Protein AF-A0A1X7U0Q4-F1 (afdb_monomer)

Sequence (90 aa):
RPNITRDDILIKVTCSEVVITGNIDKDATLTVEVKNSSNVTIYKENGLTLPYSINGSVFNPRNEYQLTAVATNKAGDSNPLTYDLNFDVN

Secondary structure (DSSP, 8-state):
-----TTTEEEEE-SSEEEEEE---TT-EEEEEEEETT--EEEEEEEE-SSEEEEGGGS-TTS-EEEEEEEE-TT--EEEEEEEE-----

Structure (mmCIF, N/CA/C/O backbone):
data_AF-A0A1X7U0Q4-F1
#
_entry.id   AF-A0A1X7U0Q4-F1
#
loop_
_atom_site.group_PDB
_atom_site.id
_atom_site.type_symbol
_atom_site.label_atom_id
_atom_site.label_alt_id
_atom_site.label_comp_id
_atom_site.label_asym_id
_atom_site.label_entity_id
_atom_site.label_seq_id
_atom_site.pdbx_PDB_ins_code
_atom_site.Cartn_x
_atom_site.Cartn_y
_atom_site.Cartn_z
_atom_site.occupancy
_atom_site.B_iso_or_equiv
_atom_site.auth_seq_id
_atom_site.auth_comp_id
_atom_site.auth_asym_id
_atom_site.auth_atom_id
_atom_site.pdbx_PDB_model_num
ATOM 1 N N . ARG A 1 1 ? 7.559 2.366 -19.227 1.00 53.22 1 ARG A N 1
ATOM 2 C CA . ARG A 1 1 ? 6.655 2.620 -18.088 1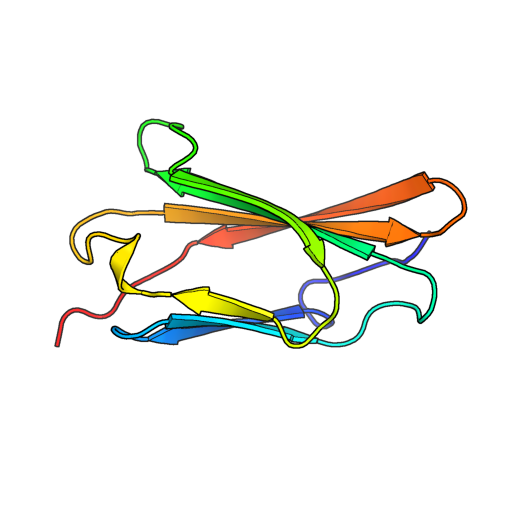.00 53.22 1 ARG A CA 1
ATOM 3 C C . ARG A 1 1 ? 5.918 1.339 -17.748 1.00 53.22 1 ARG A C 1
ATOM 5 O O . ARG A 1 1 ? 5.125 0.923 -18.588 1.00 53.22 1 ARG A O 1
ATOM 12 N N . PRO A 1 2 ? 6.183 0.711 -16.588 1.00 55.81 2 PRO A N 1
ATOM 13 C CA . PRO A 1 2 ? 5.274 -0.294 -16.065 1.00 55.81 2 PRO A CA 1
ATOM 14 C C . PRO A 1 2 ? 3.968 0.457 -15.814 1.00 55.81 2 PRO A C 1
ATOM 16 O O . PRO A 1 2 ? 3.878 1.313 -14.933 1.00 55.81 2 PRO A O 1
ATOM 19 N N . ASN A 1 3 ? 2.996 0.267 -16.695 1.00 61.16 3 ASN A N 1
ATOM 20 C CA . ASN A 1 3 ? 1.721 0.950 -16.583 1.00 61.16 3 ASN A CA 1
ATOM 21 C C . ASN A 1 3 ? 0.877 0.107 -15.633 1.00 61.16 3 ASN A C 1
ATOM 23 O O . ASN A 1 3 ? 0.042 -0.660 -16.084 1.00 61.16 3 ASN A O 1
ATOM 27 N N . ILE A 1 4 ? 1.155 0.194 -14.327 1.00 69.06 4 ILE A N 1
ATOM 28 C CA . ILE A 1 4 ? 0.273 -0.444 -13.352 1.00 69.06 4 ILE A CA 1
ATOM 29 C C . ILE A 1 4 ? -1.022 0.357 -13.285 1.00 69.06 4 ILE A C 1
ATOM 31 O O . ILE A 1 4 ? -1.016 1.578 -13.110 1.00 69.06 4 ILE A O 1
ATOM 35 N N . THR A 1 5 ? -2.131 -0.329 -13.477 1.00 74.06 5 THR A N 1
ATOM 36 C CA . THR A 1 5 ? -3.484 0.203 -13.392 1.00 74.06 5 THR A CA 1
ATOM 37 C C . THR A 1 5 ? -4.195 -0.414 -12.192 1.00 74.06 5 THR A C 1
ATOM 39 O O . THR A 1 5 ? -3.684 -1.326 -11.540 1.00 74.06 5 THR A O 1
ATOM 42 N N . ARG A 1 6 ? -5.396 0.077 -11.878 1.00 73.44 6 ARG A N 1
ATOM 43 C CA . ARG A 1 6 ? -6.230 -0.537 -10.833 1.00 73.44 6 ARG A CA 1
ATOM 44 C C . ARG A 1 6 ? -6.669 -1.963 -11.171 1.00 73.44 6 ARG A C 1
ATOM 46 O O . ARG A 1 6 ? -7.052 -2.683 -10.261 1.00 73.44 6 ARG A O 1
ATOM 53 N N . ASP A 1 7 ? -6.582 -2.367 -12.436 1.00 78.19 7 ASP A N 1
ATOM 54 C CA . ASP A 1 7 ? -6.888 -3.735 -12.853 1.00 78.19 7 ASP A CA 1
ATOM 55 C C . ASP A 1 7 ? -5.701 -4.684 -12.601 1.00 78.19 7 ASP A C 1
ATOM 57 O O . ASP A 1 7 ? -5.881 -5.898 -12.514 1.00 78.19 7 ASP A O 1
ATOM 61 N N . ASP A 1 8 ? -4.491 -4.137 -12.427 1.00 83.12 8 ASP A N 1
ATOM 62 C CA . ASP A 1 8 ? -3.266 -4.912 -12.213 1.00 83.12 8 ASP A CA 1
ATOM 63 C C . ASP A 1 8 ? -2.983 -5.196 -10.737 1.00 83.12 8 ASP A C 1
ATOM 65 O O . ASP A 1 8 ? -2.262 -6.144 -10.435 1.00 83.12 8 ASP A O 1
ATOM 69 N N . ILE A 1 9 ? -3.528 -4.390 -9.817 1.00 87.69 9 ILE A N 1
ATOM 70 C CA . ILE A 1 9 ? -3.331 -4.513 -8.368 1.00 87.69 9 ILE A CA 1
ATOM 71 C C . ILE A 1 9 ? -4.680 -4.664 -7.671 1.00 87.69 9 ILE A C 1
ATOM 73 O O . ILE A 1 9 ? -5.554 -3.810 -7.780 1.00 87.69 9 ILE A O 1
ATOM 77 N N . LEU A 1 10 ? -4.808 -5.715 -6.866 1.00 90.19 10 LEU A N 1
ATOM 78 C CA . LEU A 1 10 ? -5.966 -5.967 -6.021 1.00 90.19 10 LEU A CA 1
ATOM 79 C C . LEU A 1 10 ? -5.570 -5.871 -4.546 1.00 90.19 10 LEU A C 1
ATOM 81 O O . LEU A 1 10 ? -4.645 -6.552 -4.092 1.00 90.19 10 LEU A O 1
ATOM 85 N N . ILE A 1 11 ? -6.324 -5.064 -3.797 1.00 91.19 11 ILE A N 1
ATOM 86 C CA . ILE A 1 11 ? -6.202 -4.928 -2.346 1.00 91.19 11 ILE A CA 1
ATOM 87 C C . ILE A 1 11 ? -7.366 -5.653 -1.681 1.00 91.19 11 ILE A C 1
ATOM 89 O O . ILE A 1 11 ? -8.528 -5.322 -1.910 1.00 91.19 11 ILE A O 1
ATOM 93 N N . LYS A 1 12 ? -7.050 -6.626 -0.827 1.00 92.12 12 LYS A N 1
ATOM 94 C CA . LYS A 1 12 ? -8.018 -7.280 0.051 1.00 92.12 12 LYS A CA 1
ATOM 95 C C . LYS A 1 12 ? -7.733 -6.877 1.488 1.00 92.12 12 LYS A C 1
ATOM 97 O O . LYS A 1 12 ? -6.633 -7.099 1.987 1.00 92.12 12 LYS A O 1
ATOM 102 N N . VAL A 1 13 ? -8.736 -6.329 2.159 1.00 89.81 13 VAL A N 1
ATOM 103 C CA . VAL A 1 13 ? -8.652 -5.953 3.571 1.00 89.81 13 VAL A CA 1
ATOM 104 C C . VAL A 1 13 ? -9.426 -6.968 4.403 1.00 89.81 13 VAL A C 1
ATOM 106 O O . VAL A 1 13 ? -10.530 -7.373 4.046 1.00 89.81 13 VAL A O 1
ATOM 109 N N . THR A 1 14 ? -8.821 -7.415 5.497 1.00 87.88 14 THR A N 1
ATOM 110 C CA . THR A 1 14 ? -9.439 -8.266 6.518 1.00 87.88 14 THR A CA 1
ATOM 111 C C . THR A 1 14 ? -9.071 -7.727 7.899 1.00 87.88 14 THR A C 1
ATOM 113 O O . THR A 1 14 ? -8.155 -6.915 8.025 1.00 87.88 14 THR A O 1
ATOM 116 N N . CYS A 1 15 ? -9.715 -8.219 8.959 1.00 80.25 15 CYS A N 1
ATOM 117 C CA . CYS A 1 15 ? -9.338 -7.846 10.327 1.00 80.25 15 CYS A CA 1
ATOM 118 C C . CYS A 1 15 ? -7.904 -8.271 10.700 1.00 80.25 15 CYS A C 1
ATOM 120 O O . CYS A 1 15 ? -7.311 -7.692 11.605 1.00 80.25 15 CYS A O 1
ATOM 122 N N . SER A 1 16 ? -7.351 -9.290 10.036 1.00 86.94 16 SER A N 1
ATOM 123 C CA . SER A 1 16 ? -6.032 -9.853 10.349 1.00 86.94 16 SER A CA 1
ATOM 124 C C . SER A 1 1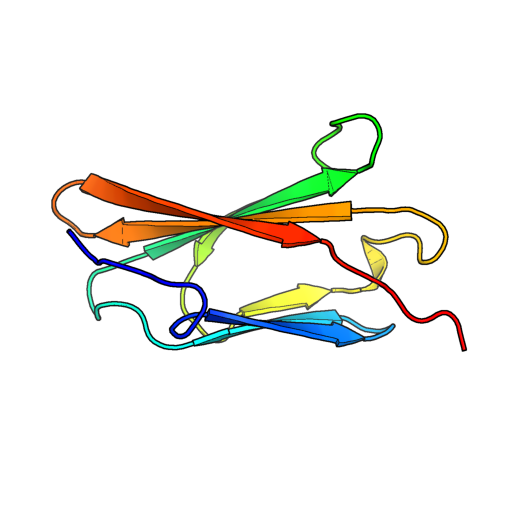6 ? -4.906 -9.330 9.467 1.00 86.94 16 SER A C 1
ATOM 126 O O . SER A 1 16 ? -3.750 -9.416 9.868 1.00 86.94 16 SER A O 1
ATOM 128 N N . GLU A 1 17 ? -5.210 -8.820 8.275 1.00 92.62 17 GLU A N 1
ATOM 129 C CA . GLU A 1 17 ? -4.204 -8.374 7.310 1.00 92.62 17 GLU A CA 1
ATOM 130 C C . GLU A 1 17 ? -4.790 -7.530 6.173 1.00 92.62 17 GLU A C 1
ATOM 132 O O . GLU A 1 17 ? -5.962 -7.662 5.806 1.00 92.62 17 GLU A O 1
ATOM 137 N N . VAL A 1 18 ? -3.921 -6.715 5.574 1.00 93.75 18 VAL A N 1
ATOM 138 C CA . VAL A 1 18 ? -4.116 -6.114 4.250 1.00 93.75 18 VAL A CA 1
ATOM 139 C C . VAL A 1 18 ? -3.251 -6.887 3.266 1.00 93.75 18 VAL A C 1
ATOM 141 O O . VAL A 1 18 ? -2.026 -6.867 3.376 1.00 93.75 18 VAL A O 1
ATOM 144 N N . VAL A 1 19 ? -3.878 -7.560 2.305 1.00 95.06 19 VAL A N 1
ATOM 145 C CA . VAL A 1 19 ? -3.194 -8.348 1.278 1.00 95.06 19 VAL A CA 1
ATOM 146 C C . VAL A 1 19 ? -3.196 -7.582 -0.035 1.00 95.06 19 VAL A C 1
ATOM 148 O O . VAL A 1 19 ? -4.242 -7.162 -0.531 1.00 95.06 19 VAL A O 1
ATOM 151 N N . ILE A 1 20 ? -2.010 -7.435 -0.605 1.00 94.19 20 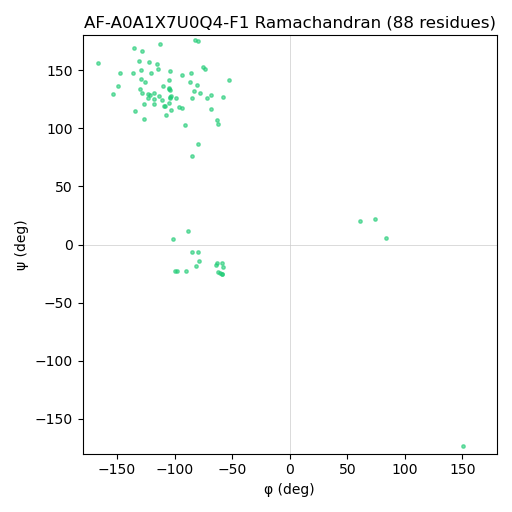ILE A N 1
ATOM 152 C CA . ILE A 1 20 ? -1.745 -6.792 -1.883 1.00 94.19 20 ILE A CA 1
ATOM 153 C C . ILE A 1 20 ? -1.358 -7.896 -2.856 1.00 94.19 20 ILE A C 1
ATOM 155 O O . ILE A 1 20 ? -0.373 -8.613 -2.662 1.00 94.19 20 ILE A O 1
ATOM 159 N N . THR A 1 21 ? -2.146 -8.042 -3.908 1.00 92.56 21 THR A N 1
ATOM 160 C CA . THR A 1 21 ? -1.911 -9.011 -4.982 1.00 92.56 21 THR A CA 1
ATOM 161 C C . THR A 1 21 ? -1.968 -8.303 -6.322 1.00 92.56 21 THR A C 1
ATOM 163 O O . THR A 1 21 ? -2.411 -7.158 -6.398 1.00 92.56 21 THR A O 1
ATOM 166 N N . GLY A 1 22 ? -1.504 -8.962 -7.377 1.00 88.44 22 GLY A N 1
ATOM 167 C CA . GLY A 1 22 ? -1.523 -8.372 -8.703 1.00 88.44 22 GLY A CA 1
ATOM 168 C C . GLY A 1 22 ? -0.406 -8.868 -9.600 1.00 88.44 22 GLY A C 1
ATOM 169 O O . GLY A 1 22 ? 0.359 -9.756 -9.220 1.00 88.44 22 GLY A O 1
ATOM 170 N N . ASN A 1 23 ? -0.311 -8.249 -10.772 1.00 84.62 23 ASN A N 1
ATOM 171 C CA . ASN A 1 23 ? 0.746 -8.478 -11.743 1.00 84.62 23 ASN A CA 1
ATOM 172 C C . ASN A 1 23 ? 1.535 -7.184 -11.942 1.00 84.62 23 ASN A C 1
ATOM 174 O O . ASN A 1 23 ? 0.988 -6.160 -12.338 1.00 84.62 23 ASN A O 1
ATOM 178 N N . ILE A 1 24 ? 2.835 -7.241 -11.675 1.00 84.25 24 ILE A N 1
ATOM 179 C CA . ILE A 1 24 ? 3.784 -6.179 -12.021 1.00 84.25 24 ILE A CA 1
ATOM 180 C C . ILE A 1 24 ? 4.876 -6.771 -12.908 1.00 84.25 24 ILE A C 1
ATOM 182 O O . ILE A 1 24 ? 5.111 -7.982 -12.880 1.00 84.25 24 ILE A O 1
ATOM 186 N N . ASP A 1 25 ? 5.544 -5.925 -13.692 1.00 82.50 25 ASP A N 1
ATOM 187 C CA . ASP A 1 25 ? 6.688 -6.345 -14.504 1.00 82.50 25 ASP A CA 1
ATOM 188 C C . ASP A 1 25 ? 7.732 -7.068 -13.633 1.00 82.50 25 ASP A C 1
ATOM 190 O O . ASP A 1 25 ? 7.989 -6.684 -12.492 1.00 82.50 25 ASP A O 1
ATOM 194 N N . LYS A 1 26 ? 8.354 -8.127 -14.166 1.00 78.94 26 LYS A N 1
ATOM 195 C CA . LYS A 1 26 ? 9.256 -9.022 -13.410 1.00 78.94 26 LYS A CA 1
ATOM 196 C C . LYS A 1 26 ? 10.464 -8.306 -12.785 1.00 78.94 26 LYS A C 1
ATOM 198 O O . LYS A 1 26 ? 11.052 -8.809 -11.832 1.00 78.94 26 LYS A O 1
ATOM 203 N N . ASP A 1 27 ? 10.872 -7.177 -13.349 1.00 83.44 27 ASP A N 1
ATOM 204 C CA . ASP A 1 27 ? 11.976 -6.338 -12.884 1.00 83.44 27 ASP A CA 1
ATOM 205 C C . ASP A 1 27 ? 11.509 -5.099 -12.101 1.00 83.44 27 ASP A C 1
ATOM 207 O O . ASP A 1 27 ? 12.337 -4.260 -11.737 1.00 83.44 27 ASP A O 1
ATOM 211 N N . ALA A 1 28 ? 10.205 -4.971 -11.842 1.00 85.69 28 ALA A N 1
ATOM 212 C CA . ALA A 1 28 ? 9.656 -3.922 -11.005 1.00 85.69 28 ALA A CA 1
ATOM 213 C C . ALA A 1 28 ? 9.679 -4.311 -9.524 1.00 85.69 28 ALA A C 1
ATOM 215 O O . ALA A 1 28 ? 9.510 -5.468 -9.144 1.00 85.69 28 ALA A O 1
ATOM 216 N N . THR A 1 29 ? 9.860 -3.303 -8.680 1.00 89.12 29 THR A N 1
ATOM 217 C CA . THR A 1 29 ? 9.709 -3.419 -7.227 1.00 89.12 29 THR A CA 1
ATOM 218 C C . THR A 1 29 ? 8.536 -2.576 -6.764 1.00 89.12 29 THR A C 1
ATOM 220 O O . THR A 1 29 ? 8.204 -1.566 -7.391 1.00 89.12 29 THR A O 1
ATOM 223 N N . LEU A 1 30 ? 7.905 -2.991 -5.670 1.00 91.25 30 LEU A N 1
ATOM 224 C CA . LEU A 1 30 ? 6.776 -2.285 -5.090 1.00 91.25 30 LEU A CA 1
ATOM 225 C C . LEU A 1 30 ? 7.202 -1.512 -3.835 1.00 91.25 30 LEU A C 1
ATOM 227 O O . LEU A 1 30 ? 7.852 -2.047 -2.936 1.00 91.25 30 LEU A O 1
ATOM 231 N N . THR A 1 31 ? 6.790 -0.253 -3.764 1.00 94.00 31 THR A N 1
ATOM 232 C CA . THR A 1 31 ? 6.764 0.536 -2.532 1.00 94.00 31 THR A CA 1
ATOM 233 C C . THR A 1 31 ? 5.326 0.654 -2.059 1.00 94.00 31 THR A C 1
ATOM 235 O O . THR A 1 31 ? 4.433 0.950 -2.853 1.00 94.00 31 THR A O 1
ATOM 238 N N . VAL A 1 32 ? 5.103 0.450 -0.764 1.00 95.25 32 VAL A N 1
ATOM 239 C CA . VAL A 1 32 ? 3.795 0.619 -0.129 1.00 95.25 32 VAL A CA 1
ATOM 240 C C . VAL A 1 32 ? 3.925 1.618 1.005 1.00 95.25 32 VAL A C 1
ATOM 242 O O . VAL A 1 32 ? 4.795 1.487 1.861 1.00 95.25 32 VAL A O 1
ATOM 245 N N . GLU A 1 33 ? 3.044 2.610 1.023 1.00 96.81 33 GLU A N 1
ATOM 246 C CA . GLU A 1 33 ? 2.904 3.581 2.104 1.00 96.81 33 GLU A CA 1
ATOM 247 C C . GLU A 1 33 ? 1.441 3.629 2.537 1.00 96.81 33 GLU A C 1
ATOM 249 O O . GLU A 1 33 ? 0.557 3.768 1.696 1.00 96.81 33 GLU A O 1
ATOM 254 N N . VAL A 1 34 ? 1.177 3.534 3.840 1.00 96.31 34 VAL A N 1
ATOM 255 C CA . VAL A 1 34 ? -0.167 3.709 4.395 1.00 96.31 34 VAL A CA 1
ATOM 256 C C . VAL A 1 34 ? -0.185 4.898 5.339 1.00 96.31 34 VAL A C 1
ATOM 258 O O . VAL A 1 34 ? 0.655 5.010 6.239 1.00 96.31 34 VAL A O 1
ATOM 261 N N . LYS A 1 35 ? -1.169 5.774 5.143 1.00 96.25 35 LYS A N 1
ATOM 262 C CA . LYS A 1 35 ? -1.422 6.943 5.984 1.00 96.25 35 LYS A CA 1
ATOM 263 C C . LYS A 1 35 ? -2.810 6.878 6.593 1.00 96.25 35 LYS A C 1
ATOM 265 O O . LYS A 1 35 ? -3.727 6.339 5.982 1.00 96.25 35 LYS A O 1
ATOM 270 N N . ASN A 1 36 ? -2.960 7.419 7.795 1.00 94.00 36 ASN A N 1
ATOM 271 C CA . ASN A 1 36 ? -4.276 7.632 8.397 1.00 94.00 36 ASN A CA 1
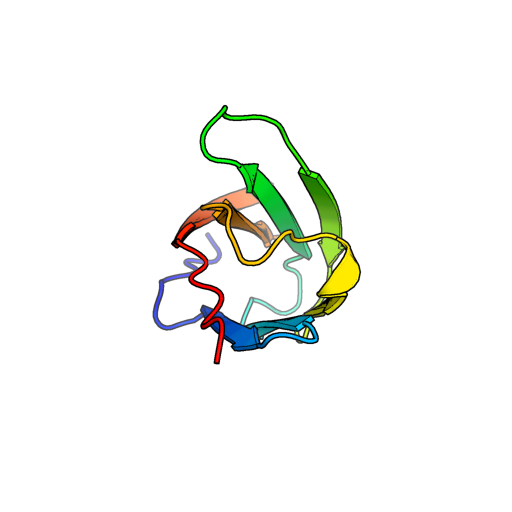ATOM 272 C C . ASN A 1 36 ? -4.926 8.932 7.886 1.00 94.00 36 ASN A C 1
ATOM 274 O O . ASN A 1 36 ? -4.291 9.719 7.182 1.00 94.00 36 ASN A O 1
ATOM 278 N N . SER A 1 37 ? -6.166 9.197 8.300 1.00 92.06 37 SER A N 1
ATOM 279 C CA . SER A 1 37 ? -6.906 10.430 7.971 1.00 92.06 37 SER A CA 1
ATOM 280 C C . SER A 1 37 ? -6.218 11.736 8.402 1.00 92.06 37 SER A C 1
ATOM 282 O O . SER A 1 37 ? -6.503 12.798 7.857 1.00 92.06 37 SER A O 1
ATOM 284 N N . SER A 1 38 ? -5.272 11.678 9.346 1.00 94.19 38 SER A N 1
ATOM 285 C CA . SER A 1 38 ? -4.431 12.817 9.751 1.00 94.19 38 SER A CA 1
ATOM 286 C C . SER A 1 38 ? -3.146 12.948 8.921 1.00 94.19 38 SER A C 1
ATOM 288 O O . SER A 1 38 ? -2.247 13.698 9.296 1.0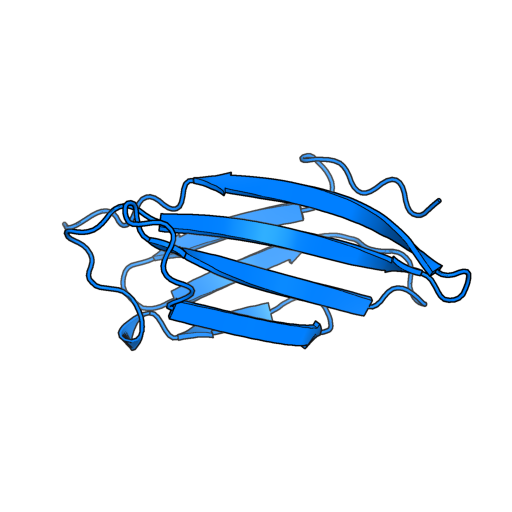0 94.19 38 SER A O 1
ATOM 290 N N . ASN A 1 39 ? -3.035 12.213 7.808 1.00 93.88 39 ASN A N 1
ATOM 291 C CA . ASN A 1 39 ? -1.875 12.172 6.914 1.00 93.88 39 ASN A CA 1
ATOM 292 C C . ASN A 1 39 ? -0.576 11.674 7.591 1.00 93.88 39 ASN A C 1
ATOM 294 O O . ASN A 1 39 ? 0.526 11.919 7.099 1.00 93.88 39 ASN A O 1
ATOM 298 N N . VAL A 1 40 ? -0.693 10.961 8.718 1.00 95.06 40 VAL A N 1
ATOM 299 C CA . VAL A 1 40 ? 0.439 10.348 9.425 1.00 95.06 40 VAL A CA 1
ATOM 300 C C . VAL A 1 40 ? 0.732 8.989 8.803 1.00 95.06 40 VAL A C 1
ATOM 302 O O . VAL A 1 40 ? -0.156 8.138 8.731 1.00 95.06 40 VAL A O 1
ATOM 305 N N . THR A 1 41 ? 1.981 8.767 8.388 1.00 96.06 41 THR A N 1
ATOM 306 C CA . THR A 1 41 ? 2.445 7.463 7.900 1.00 96.06 41 THR A CA 1
ATOM 307 C C . THR A 1 41 ? 2.481 6.458 9.044 1.00 96.06 41 THR A C 1
ATOM 309 O O . THR A 1 41 ? 3.250 6.612 9.989 1.00 96.06 41 THR A O 1
ATOM 312 N N . ILE A 1 42 ? 1.659 5.418 8.936 1.00 95.19 42 ILE A N 1
ATOM 313 C CA . ILE A 1 42 ? 1.598 4.313 9.902 1.00 95.19 42 ILE A CA 1
ATOM 314 C C . ILE A 1 42 ? 2.378 3.085 9.429 1.00 95.19 42 ILE A C 1
ATOM 316 O O . ILE A 1 42 ? 2.790 2.263 10.240 1.00 95.19 42 ILE A O 1
ATOM 320 N N . TYR A 1 43 ? 2.587 2.966 8.118 1.00 95.56 43 TYR A N 1
ATOM 321 C CA . TYR A 1 43 ? 3.299 1.857 7.511 1.00 95.56 43 TYR A CA 1
ATOM 322 C C . TYR A 1 43 ? 4.022 2.327 6.252 1.00 95.56 43 TYR A C 1
ATOM 324 O O . TYR A 1 43 ? 3.448 3.071 5.453 1.00 95.56 43 TYR A O 1
ATOM 332 N N . LYS A 1 44 ? 5.271 1.898 6.064 1.00 96.62 44 LYS A N 1
ATOM 333 C CA . LYS A 1 44 ? 6.026 2.151 4.839 1.00 96.62 44 LYS A CA 1
ATOM 334 C C . LYS A 1 44 ? 7.072 1.076 4.621 1.00 96.62 44 LYS A C 1
ATOM 336 O O . LYS A 1 44 ? 7.883 0.838 5.506 1.00 96.62 44 LYS A O 1
ATOM 341 N N . GLU A 1 45 ? 7.087 0.507 3.426 1.00 96.38 45 GLU A N 1
ATOM 342 C CA . GLU A 1 45 ? 8.025 -0.544 3.046 1.00 96.38 45 GLU A CA 1
ATOM 343 C C . GLU A 1 45 ? 8.366 -0.425 1.557 1.00 96.38 45 GLU A C 1
ATOM 345 O O . GLU A 1 45 ? 7.546 0.032 0.754 1.00 96.38 45 GLU A O 1
ATOM 350 N N . ASN A 1 46 ? 9.592 -0.792 1.185 1.00 94.25 46 ASN A N 1
ATOM 351 C CA . ASN A 1 46 ? 10.120 -0.628 -0.170 1.00 94.25 46 ASN A CA 1
ATOM 352 C C . ASN A 1 46 ? 10.747 -1.931 -0.662 1.00 94.25 46 ASN A C 1
ATOM 354 O O . ASN A 1 46 ? 11.194 -2.746 0.137 1.00 94.25 46 ASN A O 1
ATOM 358 N N . GLY A 1 47 ? 10.860 -2.093 -1.982 1.00 90.56 47 GLY A N 1
ATOM 359 C CA . GLY A 1 47 ? 11.527 -3.268 -2.550 1.00 90.56 47 GLY A CA 1
ATOM 360 C C . GLY A 1 47 ? 10.693 -4.547 -2.442 1.00 90.56 47 GLY A C 1
ATOM 361 O O . GLY A 1 47 ? 11.243 -5.645 -2.472 1.00 90.56 47 GLY A O 1
ATOM 362 N N . LEU A 1 48 ? 9.376 -4.408 -2.294 1.00 91.31 48 LEU A N 1
ATOM 363 C CA . LEU A 1 48 ? 8.458 -5.521 -2.120 1.00 91.31 48 LEU A CA 1
ATOM 364 C C . LEU A 1 48 ? 8.223 -6.267 -3.435 1.00 91.31 48 LEU A C 1
ATOM 366 O O . LEU A 1 48 ? 8.279 -5.689 -4.524 1.00 91.31 48 LEU A O 1
ATOM 370 N N . THR A 1 49 ? 7.895 -7.549 -3.302 1.00 89.19 49 THR A N 1
ATOM 371 C CA . THR A 1 49 ? 7.380 -8.395 -4.385 1.00 89.19 49 THR A CA 1
ATOM 372 C C . THR A 1 49 ? 5.953 -8.815 -4.053 1.00 89.19 49 THR A C 1
ATOM 374 O O . THR A 1 49 ? 5.559 -8.810 -2.888 1.00 89.19 49 THR A O 1
ATOM 377 N N . LEU A 1 50 ? 5.160 -9.128 -5.078 1.00 88.62 50 LEU A N 1
ATOM 378 C CA . LEU A 1 50 ? 3.785 -9.593 -4.908 1.00 88.62 50 LEU A CA 1
ATOM 379 C C . LEU A 1 50 ? 3.729 -11.133 -4.889 1.00 88.62 50 LEU A C 1
ATOM 381 O O . LEU A 1 50 ? 4.483 -11.766 -5.631 1.00 88.62 50 LEU A O 1
ATOM 385 N N . PRO A 1 51 ? 2.816 -11.744 -4.110 1.00 93.25 51 PRO A N 1
ATOM 386 C CA . PRO A 1 51 ? 1.885 -11.098 -3.184 1.00 93.25 51 PRO A CA 1
ATOM 387 C C . PRO A 1 51 ? 2.591 -10.584 -1.921 1.00 93.25 51 PRO A C 1
ATOM 389 O O . PRO A 1 51 ? 3.586 -11.154 -1.478 1.00 93.25 51 PRO A O 1
ATOM 392 N N . TYR A 1 52 ? 2.044 -9.528 -1.324 1.00 94.44 52 TYR A N 1
ATOM 393 C CA . TYR A 1 52 ? 2.547 -8.952 -0.079 1.00 94.44 52 TYR A CA 1
ATOM 394 C C . TYR A 1 52 ? 1.423 -8.786 0.939 1.00 94.44 52 TYR A C 1
ATOM 396 O O . TYR A 1 52 ? 0.313 -8.414 0.560 1.00 94.44 52 TYR A O 1
ATOM 404 N N . SER A 1 53 ? 1.695 -9.020 2.223 1.00 95.19 53 SER A N 1
ATOM 405 C CA . SER A 1 53 ? 0.728 -8.772 3.292 1.00 95.19 53 SER A CA 1
ATOM 406 C C . SER A 1 53 ? 1.289 -7.859 4.374 1.00 95.19 53 SER A C 1
ATOM 408 O O . SER A 1 53 ? 2.449 -7.949 4.773 1.00 95.19 53 SER A O 1
ATOM 410 N N . ILE A 1 54 ? 0.433 -6.960 4.855 1.00 95.12 54 ILE A N 1
ATOM 411 C CA . ILE A 1 54 ? 0.687 -6.129 6.027 1.00 95.12 54 ILE A CA 1
ATOM 412 C C . ILE A 1 54 ? -0.133 -6.714 7.171 1.00 95.12 54 ILE A C 1
ATOM 414 O O . ILE A 1 54 ? -1.349 -6.866 7.042 1.00 95.12 54 ILE A O 1
ATOM 418 N N . ASN A 1 55 ? 0.520 -7.013 8.295 1.00 93.06 55 ASN A N 1
ATOM 419 C CA . ASN A 1 55 ? -0.160 -7.513 9.486 1.00 93.06 55 ASN A CA 1
ATOM 420 C C . ASN A 1 55 ? -1.230 -6.513 9.954 1.00 93.06 55 ASN A C 1
ATOM 422 O O . ASN A 1 55 ? -0.932 -5.345 10.187 1.00 93.06 55 ASN A O 1
ATOM 426 N N . GLY A 1 56 ? -2.462 -6.989 10.130 1.00 88.88 56 GLY A N 1
ATOM 427 C CA . GLY A 1 56 ? -3.628 -6.211 10.537 1.00 88.88 56 GLY A CA 1
ATOM 428 C C . GLY A 1 56 ? -3.464 -5.500 11.879 1.00 88.88 56 GLY A C 1
ATOM 429 O O . GLY A 1 56 ? -4.069 -4.454 12.092 1.00 88.88 56 GLY A O 1
ATOM 430 N N . SER A 1 57 ? -2.595 -6.007 12.761 1.00 90.19 57 SER A N 1
ATOM 431 C CA . SER A 1 57 ? -2.357 -5.435 14.092 1.00 90.19 57 SER A CA 1
ATOM 432 C C . SER A 1 57 ? -1.780 -4.017 14.068 1.00 90.19 57 SER A C 1
ATOM 434 O O . SER A 1 57 ? -1.775 -3.352 15.101 1.00 90.19 57 SER A O 1
ATOM 436 N N . VAL A 1 58 ? -1.257 -3.556 12.925 1.00 90.31 58 VAL A N 1
ATOM 437 C CA . VAL A 1 58 ? -0.775 -2.172 12.766 1.00 90.31 58 VAL A CA 1
ATOM 438 C C . VAL A 1 58 ? -1.918 -1.174 12.548 1.00 90.31 58 VAL A C 1
ATOM 440 O O . VAL A 1 58 ? -1.710 0.033 12.674 1.00 90.31 58 VAL A O 1
ATOM 443 N N . PHE A 1 59 ? -3.121 -1.658 12.232 1.00 89.94 59 PHE A N 1
ATOM 444 C CA . PHE A 1 59 ? -4.289 -0.832 11.956 1.00 8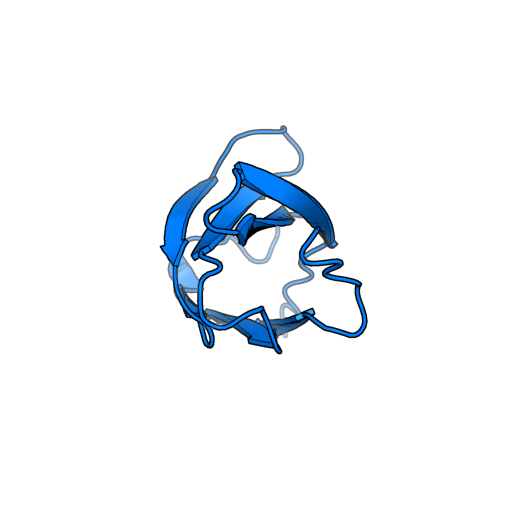9.94 59 PHE A CA 1
ATOM 445 C C . PHE A 1 59 ? -5.259 -0.855 13.135 1.00 89.94 59 PHE A C 1
ATOM 447 O O . PHE A 1 59 ? -5.497 -1.880 13.769 1.00 89.94 59 PHE A O 1
ATOM 454 N N . ASN A 1 60 ? -5.858 0.298 13.413 1.00 87.69 60 ASN A N 1
ATOM 455 C CA . ASN A 1 60 ? -7.024 0.389 14.275 1.00 87.69 60 ASN A CA 1
ATOM 456 C C . ASN A 1 60 ? -8.269 0.327 13.379 1.00 87.69 60 ASN A C 1
ATOM 458 O O . ASN A 1 60 ? -8.459 1.255 12.595 1.00 87.69 60 ASN A O 1
ATOM 462 N N . PRO A 1 61 ? -9.141 -0.689 13.504 1.00 82.31 61 PRO A N 1
ATOM 463 C CA . PRO A 1 61 ? -10.307 -0.843 12.629 1.00 82.31 61 PRO A CA 1
ATOM 464 C C . PRO A 1 61 ? -11.293 0.335 12.648 1.00 82.31 61 PRO A C 1
ATOM 466 O O . PRO A 1 61 ? -12.135 0.442 11.769 1.00 82.31 61 PRO A O 1
ATOM 469 N N . ARG A 1 62 ? -11.217 1.220 13.653 1.00 84.00 62 ARG A N 1
ATOM 470 C CA . ARG A 1 62 ? -12.067 2.419 13.756 1.00 84.00 62 ARG A CA 1
ATOM 471 C C . ARG A 1 62 ? -11.542 3.622 12.971 1.00 84.00 62 ARG A C 1
ATOM 473 O O . ARG A 1 62 ? -12.202 4.656 12.957 1.00 84.00 62 ARG A O 1
ATOM 480 N N . ASN A 1 63 ? -10.350 3.518 12.395 1.00 88.38 63 ASN A N 1
ATOM 481 C CA . ASN A 1 63 ? -9.711 4.602 11.666 1.00 88.38 63 ASN A CA 1
ATOM 482 C C . ASN A 1 63 ? -9.802 4.375 10.158 1.00 88.38 63 ASN A C 1
ATOM 484 O O . ASN A 1 63 ? -9.740 3.249 9.673 1.00 88.38 63 ASN A O 1
ATOM 488 N N . GLU A 1 64 ? -9.849 5.480 9.424 1.00 90.69 64 GLU A N 1
ATOM 489 C CA . GLU A 1 64 ? 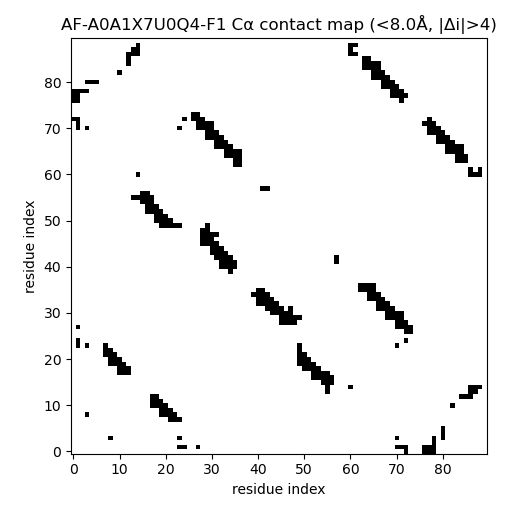-9.726 5.491 7.972 1.00 90.69 64 GLU A CA 1
ATOM 490 C C . GLU A 1 64 ? -8.251 5.545 7.564 1.00 90.69 64 GLU A C 1
ATOM 492 O O . GLU A 1 64 ? -7.444 6.276 8.162 1.00 90.69 64 GLU A O 1
ATOM 497 N N . TYR A 1 65 ? -7.907 4.792 6.518 1.00 94.19 65 TYR A N 1
ATOM 498 C CA . TYR A 1 65 ? -6.551 4.714 5.994 1.00 94.19 65 TYR A CA 1
ATOM 499 C C . TYR A 1 65 ? -6.525 4.783 4.470 1.00 94.19 65 TYR A C 1
ATOM 501 O O . TYR A 1 65 ? -7.403 4.252 3.796 1.00 94.19 65 TYR A O 1
ATOM 509 N N . GLN A 1 66 ? -5.457 5.370 3.936 1.00 96.00 66 GLN A N 1
ATOM 510 C CA . GLN A 1 66 ? -5.141 5.362 2.513 1.00 96.00 66 GLN A CA 1
ATOM 511 C C . GLN A 1 66 ? -3.823 4.647 2.272 1.00 9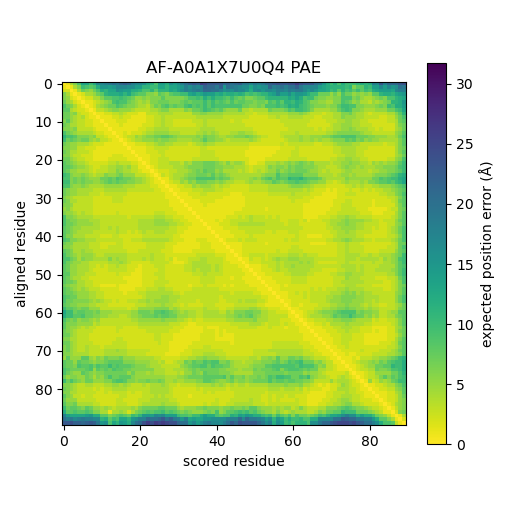6.00 66 GLN A C 1
ATOM 513 O O . GLN A 1 66 ? -2.793 5.009 2.845 1.00 96.00 66 GLN A O 1
ATOM 518 N N . LEU A 1 67 ? -3.859 3.649 1.396 1.00 95.69 67 LEU A N 1
ATOM 519 C CA . LEU A 1 67 ? -2.698 2.923 0.913 1.00 95.69 67 LEU A CA 1
ATOM 520 C C . LEU A 1 67 ? -2.287 3.479 -0.444 1.00 95.69 67 LEU A C 1
ATOM 522 O O . LEU A 1 67 ? -3.086 3.514 -1.374 1.00 95.69 67 LEU A O 1
ATOM 526 N N . THR A 1 68 ? -1.025 3.868 -0.571 1.00 95.38 68 THR A N 1
ATOM 527 C CA . THR A 1 68 ? -0.392 4.187 -1.849 1.00 95.38 68 THR A CA 1
ATOM 528 C C . THR A 1 68 ? 0.600 3.088 -2.205 1.00 95.38 68 THR A C 1
ATOM 530 O O . THR A 1 68 ? 1.559 2.843 -1.475 1.00 95.38 68 THR A O 1
ATOM 533 N N . ALA A 1 69 ? 0.356 2.433 -3.333 1.00 92.62 69 ALA A N 1
ATOM 534 C CA . ALA A 1 69 ? 1.207 1.424 -3.942 1.00 92.62 69 ALA A CA 1
ATOM 535 C C . ALA A 1 69 ? 1.929 2.040 -5.146 1.00 92.62 69 ALA A C 1
ATOM 537 O O . ALA A 1 69 ? 1.287 2.610 -6.025 1.00 92.62 69 ALA A O 1
ATOM 538 N N . VAL A 1 70 ? 3.254 1.934 -5.204 1.00 91.38 70 VAL A N 1
ATOM 539 C CA . VAL A 1 70 ? 4.071 2.476 -6.298 1.00 91.38 70 VAL A CA 1
ATOM 540 C C . VAL A 1 70 ? 4.941 1.364 -6.861 1.00 91.38 70 VAL A C 1
ATOM 542 O O . VAL A 1 70 ? 5.895 0.941 -6.209 1.00 91.38 70 VAL A O 1
ATOM 545 N N . ALA A 1 71 ? 4.632 0.888 -8.066 1.00 88.62 71 ALA A N 1
ATOM 546 C CA . ALA A 1 71 ? 5.543 0.004 -8.788 1.00 88.62 71 ALA A CA 1
ATOM 547 C C . ALA A 1 71 ? 6.590 0.840 -9.524 1.00 88.62 71 ALA A C 1
ATOM 549 O O . ALA A 1 71 ? 6.240 1.799 -10.213 1.00 88.62 71 ALA A O 1
ATOM 550 N N . THR A 1 72 ? 7.859 0.463 -9.388 1.00 87.75 72 THR A N 1
ATOM 551 C CA . THR A 1 72 ? 8.995 1.128 -10.038 1.00 87.75 72 THR A CA 1
ATOM 552 C C . THR A 1 72 ? 9.817 0.098 -10.803 1.00 87.75 72 THR A C 1
ATOM 554 O O . THR A 1 72 ? 10.302 -0.855 -10.192 1.00 87.75 72 THR A O 1
ATOM 557 N N . ASN A 1 73 ? 9.977 0.264 -12.121 1.00 83.75 73 ASN A N 1
ATOM 558 C CA . ASN A 1 73 ? 10.832 -0.623 -12.926 1.00 83.75 73 ASN A CA 1
ATOM 559 C C . ASN A 1 73 ? 12.322 -0.267 -12.794 1.00 83.75 73 ASN A C 1
ATOM 561 O O . ASN A 1 73 ? 12.696 0.757 -12.219 1.00 83.75 73 ASN A O 1
ATOM 565 N N . LYS A 1 74 ? 13.193 -1.074 -13.410 1.00 79.81 74 LYS A N 1
ATOM 566 C CA . LYS A 1 74 ? 14.646 -0.841 -13.414 1.00 79.81 74 LYS A CA 1
ATOM 567 C C . LYS A 1 74 ? 15.071 0.484 -14.067 1.00 79.81 74 LYS A C 1
ATOM 569 O O . LYS A 1 74 ? 16.141 0.999 -13.753 1.00 79.81 74 LYS A O 1
ATOM 574 N N . ALA A 1 75 ? 14.257 1.034 -14.969 1.00 82.38 75 ALA A N 1
ATOM 575 C CA . ALA A 1 75 ? 14.507 2.332 -15.597 1.00 82.38 75 ALA A CA 1
ATOM 576 C C . ALA A 1 75 ? 14.124 3.526 -14.697 1.00 82.38 75 ALA A C 1
ATOM 578 O O . ALA A 1 75 ? 14.406 4.665 -15.060 1.00 82.38 75 ALA A O 1
ATOM 579 N N . GLY A 1 76 ? 13.502 3.278 -13.537 1.00 79.00 76 GLY A N 1
ATOM 580 C CA . GLY A 1 76 ? 13.028 4.312 -12.615 1.00 79.00 76 GLY A CA 1
ATOM 581 C C . GLY A 1 76 ? 11.655 4.890 -12.970 1.00 79.00 76 GLY A C 1
ATOM 582 O O . GLY A 1 76 ? 11.201 5.820 -12.306 1.00 79.00 76 GLY A O 1
ATOM 583 N N . ASP A 1 77 ? 10.972 4.347 -13.983 1.00 81.31 77 ASP A N 1
ATOM 584 C CA . ASP A 1 77 ? 9.587 4.715 -14.270 1.00 81.31 77 ASP A CA 1
ATOM 585 C C . ASP A 1 77 ? 8.693 4.197 -13.140 1.00 81.31 77 ASP A C 1
ATOM 587 O O . ASP A 1 77 ? 8.717 3.003 -12.828 1.00 81.31 77 ASP A O 1
ATOM 591 N N . SER A 1 78 ? 7.865 5.079 -12.582 1.00 82.94 78 SER A N 1
ATOM 592 C CA . SER A 1 78 ? 6.915 4.740 -11.524 1.00 82.94 78 SER A CA 1
ATOM 593 C C . SER A 1 78 ? 5.502 5.217 -11.844 1.00 82.94 78 SER A C 1
ATOM 595 O O . SER A 1 78 ? 5.311 6.219 -12.538 1.00 82.94 78 SER A O 1
ATOM 597 N N . ASN A 1 79 ? 4.510 4.489 -11.331 1.00 80.50 79 ASN A N 1
ATOM 598 C CA . ASN A 1 79 ? 3.111 4.904 -11.354 1.00 80.50 79 ASN A CA 1
ATOM 599 C C . ASN A 1 79 ? 2.481 4.658 -9.970 1.00 80.50 79 ASN A C 1
ATOM 601 O O . ASN A 1 79 ? 2.420 3.503 -9.547 1.00 80.50 79 ASN A O 1
ATOM 605 N N . PRO A 1 80 ? 2.070 5.701 -9.227 1.00 88.44 80 PRO A N 1
ATOM 606 C CA . PRO A 1 80 ? 1.406 5.529 -7.941 1.00 88.44 80 PRO A CA 1
ATOM 607 C C . PRO A 1 80 ? -0.084 5.195 -8.110 1.00 88.44 80 PRO A C 1
ATOM 609 O O . PRO A 1 80 ? -0.794 5.831 -8.886 1.00 88.44 80 PRO A O 1
ATOM 612 N N . LEU A 1 81 ? -0.577 4.243 -7.319 1.00 90.12 81 LEU A N 1
ATOM 613 C CA . LEU A 1 81 ? -1.993 3.910 -7.173 1.00 90.12 81 LEU A CA 1
ATOM 614 C C . LEU A 1 81 ? -2.410 4.077 -5.714 1.00 90.12 81 LEU A C 1
ATOM 616 O O . LEU A 1 81 ? -1.780 3.513 -4.821 1.00 90.12 81 LEU A O 1
ATOM 620 N N . THR A 1 82 ? -3.491 4.817 -5.480 1.00 92.56 82 THR A N 1
ATOM 621 C CA . THR A 1 82 ? -4.043 5.036 -4.138 1.00 92.56 82 THR A CA 1
ATOM 622 C C . THR A 1 82 ? -5.371 4.303 -3.968 1.00 92.56 82 THR A C 1
ATOM 624 O O . THR A 1 82 ? -6.229 4.337 -4.862 1.00 92.56 82 THR A O 1
ATOM 627 N N . TYR A 1 83 ? -5.515 3.665 -2.807 1.00 91.50 83 TYR A N 1
ATOM 628 C CA . TYR A 1 83 ? -6.659 2.872 -2.374 1.00 91.50 83 TYR A CA 1
ATOM 629 C C . TYR A 1 83 ? -7.095 3.312 -0.979 1.00 91.50 83 TYR A C 1
ATOM 631 O O . TYR A 1 83 ? -6.259 3.430 -0.081 1.00 91.50 83 TYR A O 1
ATOM 639 N N . ASP A 1 84 ? -8.396 3.492 -0.786 1.00 91.94 84 ASP A N 1
ATOM 640 C CA . ASP A 1 84 ? -8.965 3.613 0.552 1.00 91.94 84 ASP A CA 1
ATOM 641 C C . ASP A 1 84 ? -9.061 2.210 1.168 1.00 91.94 84 ASP A C 1
ATOM 643 O O . ASP A 1 84 ? -9.533 1.266 0.529 1.00 91.94 84 ASP A O 1
ATOM 647 N N . LEU A 1 85 ? -8.577 2.053 2.399 1.00 89.31 85 LEU A N 1
ATOM 648 C CA . LEU A 1 85 ? -8.687 0.802 3.140 1.00 89.31 85 LEU A CA 1
ATOM 649 C C . LEU A 1 85 ? -9.902 0.881 4.055 1.00 89.31 85 LEU A C 1
ATOM 651 O O . LEU A 1 85 ? -9.934 1.703 4.971 1.00 89.31 85 LEU A O 1
ATOM 655 N N . ASN A 1 86 ? -10.870 -0.003 3.832 1.00 83.06 86 ASN A N 1
ATOM 656 C CA . ASN A 1 86 ? -12.030 -0.134 4.701 1.00 83.06 86 ASN A CA 1
ATOM 657 C C . ASN A 1 86 ? -11.918 -1.432 5.506 1.00 83.06 86 ASN A C 1
ATOM 659 O O . ASN A 1 86 ? -11.950 -2.525 4.939 1.00 83.06 86 ASN A O 1
ATOM 663 N N . PHE A 1 87 ? -11.720 -1.306 6.817 1.00 79.06 87 PHE A N 1
ATOM 664 C CA . PHE A 1 87 ? -11.678 -2.443 7.729 1.00 79.06 87 PHE A CA 1
ATOM 665 C C . PHE A 1 87 ? -13.096 -2.679 8.245 1.00 79.06 87 PHE A C 1
ATOM 667 O O . PHE A 1 87 ? -13.563 -1.946 9.112 1.00 79.06 87 PHE A O 1
ATOM 674 N N . ASP A 1 88 ? -13.780 -3.694 7.714 1.00 63.78 88 ASP A N 1
ATOM 675 C CA . ASP A 1 88 ? -15.086 -4.094 8.237 1.00 63.78 88 ASP A CA 1
ATOM 676 C C . ASP A 1 88 ? -14.930 -4.578 9.684 1.00 63.78 88 ASP A C 1
ATOM 678 O O . ASP A 1 88 ? -14.395 -5.654 9.961 1.00 63.78 88 ASP A O 1
ATOM 682 N N . VAL A 1 89 ? -15.400 -3.760 10.623 1.00 56.19 89 VAL A N 1
ATOM 683 C CA . VAL A 1 89 ? -15.595 -4.144 12.021 1.00 56.19 89 VAL A CA 1
ATOM 684 C C . VAL A 1 89 ? -16.908 -4.920 12.103 1.00 56.19 89 VAL A C 1
ATOM 686 O O . VAL A 1 89 ? -17.964 -4.332 12.320 1.00 56.19 89 VAL A O 1
ATOM 689 N N . ASN A 1 90 ? -16.839 -6.233 11.867 1.00 50.12 90 ASN A N 1
ATOM 690 C CA . ASN A 1 90 ? -17.914 -7.157 12.250 1.00 50.12 90 ASN A CA 1
ATOM 691 C C . ASN A 1 90 ? -17.999 -7.290 13.774 1.00 50.12 90 ASN A C 1
ATOM 693 O O . ASN A 1 90 ? -16.927 -7.433 14.411 1.00 50.12 90 ASN A O 1
#

Radius of gyration: 12.95 Å; Cα contacts (8 Å, |Δi|>4): 193; chains: 1; bounding box: 33×24×32 Å

Solvent-accessible surface area (backbone atoms only — not comparable to full-atom values): 5245 Å² total; per-residue (Å²): 115,62,79,67,49,77,90,32,47,47,80,48,65,47,79,66,28,40,37,41,39,63,67,71,59,92,68,39,31,30,32,43,40,30,26,37,83,84,71,46,76,78,44,76,52,70,75,40,64,76,70,40,74,45,68,19,85,82,56,60,64,92,54,56,35,40,37,37,41,31,45,30,34,84,87,67,38,65,36,81,46,80,43,79,51,68,46,77,80,124

Nearest PDB structures (foldseek):
  1lwr-assembly1_A  TM=6.591E-01  e=6.428E-03  Rattus norvegicus
  6mfa-assembly1_A  TM=7.408E-01  e=2.922E-02  Homo sapiens
  4nn6-assembly1_C  TM=6.774E-01  e=1.701E-02  Mus musculus
  2ee3-assembly1_A  TM=6.671E-01  e=3.084E-02  Homo sap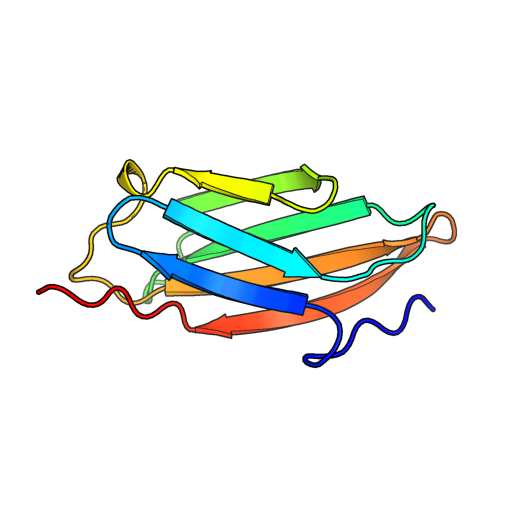iens
  5z06-assembly1_A  TM=6.112E-01  e=4.504E-02  Parabacteroides distasonis ATCC 8503

Foldseek 3Di:
DFPDDPQFWDWDAELFKIWIAGDTDPQKKKWKWKAWPVRDTLDTDTRDDPGDIDTNVSDDQVTKMKMWMWIAGPVRDIDIDIDIDHYDPD

Organism: Amphimedon queenslandica (NCBI:txid400682)

Mean predicted aligned error: 4.45 Å

pLDDT: mean 86.92, std 10.04, range [50.12, 96.81]